Protein AF-A0A150HYS9-F1 (afdb_monomer_lite)

Sequence (56 aa):
MDTIEAKKNLKRYEAEIDKYQNLSRGLMTRDEIIMIDNKIAQLKLWAKNLRNELYA

Secondary structure (DSSP, 8-state):
--HHHHHHHHHHHHHHHHHHHSS--TT--HHHHHHHHHHHHHHHHHHHHHHHHHH-

Organism: NCBI:txid52133

pLDDT: mean 94.56, std 6.41, range [61.09, 98.5]

Radius of gyration: 13.4 Å; chains: 1; bounding box: 26×16×39 Å

Foldseek 3Di:
DPLVVLVVLLVVLVVVLVVLVPDDCPPDDPVRVVVSVVSNVVSVVSSVVSVVVNPD

Structure (mmCIF, N/CA/C/O backbone):
data_AF-A0A150HYS9-F1
#
_entry.id   AF-A0A150HYS9-F1
#
loop_
_atom_site.group_PDB
_atom_site.id
_atom_site.type_symbol
_atom_site.label_atom_id
_atom_site.label_alt_id
_atom_site.label_comp_id
_atom_site.label_asym_id
_atom_site.label_entity_id
_atom_site.label_seq_id
_atom_site.pd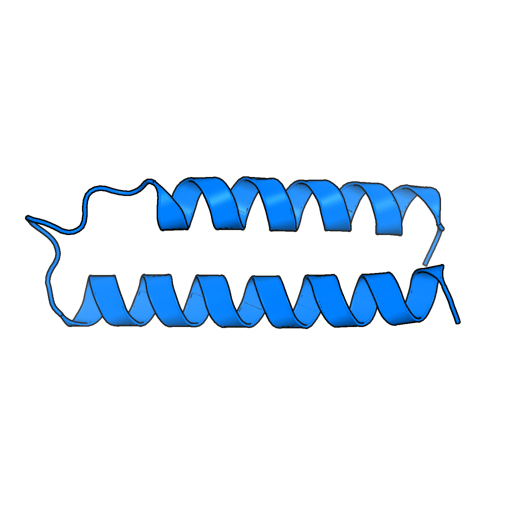bx_PDB_ins_code
_atom_site.Cartn_x
_atom_site.Cartn_y
_atom_site.Cartn_z
_atom_site.occupancy
_atom_site.B_iso_or_equiv
_atom_site.auth_seq_id
_atom_site.auth_comp_id
_atom_site.auth_asym_id
_atom_site.auth_atom_id
_atom_site.pdbx_PDB_model_num
ATOM 1 N N . MET A 1 1 ? 3.117 -1.919 -22.174 1.00 61.09 1 MET A N 1
ATOM 2 C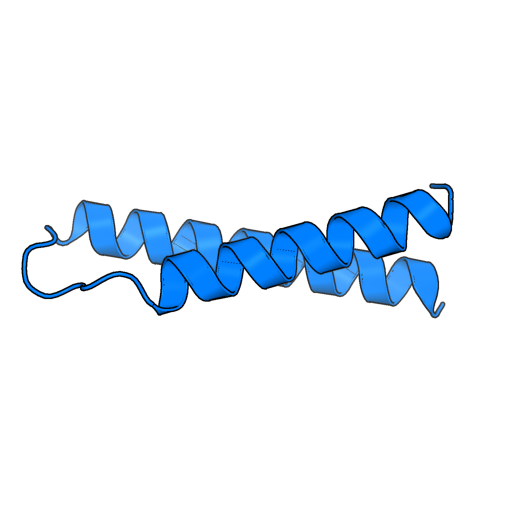 CA . MET A 1 1 ? 3.114 -0.652 -21.412 1.00 61.09 1 MET A CA 1
ATOM 3 C C . MET A 1 1 ? 4.440 0.046 -21.660 1.00 61.09 1 MET A C 1
ATOM 5 O O . MET A 1 1 ? 5.438 -0.655 -21.757 1.00 61.09 1 MET A O 1
ATOM 9 N N . ASP A 1 2 ? 4.476 1.370 -21.818 1.00 85.19 2 ASP A N 1
ATOM 10 C CA . ASP A 1 2 ? 5.760 2.083 -21.891 1.00 85.19 2 ASP A CA 1
ATOM 11 C C . ASP A 1 2 ? 6.510 1.906 -20.558 1.00 85.19 2 ASP A C 1
ATOM 13 O O . ASP A 1 2 ? 5.926 2.083 -19.485 1.00 85.19 2 ASP A O 1
ATOM 17 N N . THR A 1 3 ? 7.795 1.550 -20.619 1.00 87.25 3 THR A N 1
ATOM 18 C CA . THR A 1 3 ? 8.681 1.411 -19.453 1.00 87.25 3 THR A CA 1
ATOM 19 C C . THR A 1 3 ? 8.686 2.658 -18.561 1.00 87.25 3 THR A C 1
ATOM 21 O O . THR A 1 3 ? 8.816 2.536 -17.338 1.00 87.25 3 THR A O 1
ATOM 24 N N . ILE A 1 4 ? 8.501 3.852 -19.137 1.00 91.19 4 ILE A N 1
ATOM 25 C CA . ILE A 1 4 ? 8.396 5.115 -18.392 1.00 91.19 4 ILE A CA 1
ATOM 26 C C . ILE A 1 4 ? 7.115 5.132 -17.552 1.00 91.19 4 ILE A C 1
ATOM 28 O O . ILE A 1 4 ? 7.156 5.412 -16.350 1.00 91.19 4 ILE A O 1
ATOM 32 N N . GLU A 1 5 ? 5.982 4.783 -18.159 1.00 91.25 5 GLU A N 1
ATOM 33 C CA . GLU A 1 5 ? 4.680 4.754 -17.491 1.00 91.25 5 GLU A CA 1
ATOM 34 C C . GLU A 1 5 ? 4.616 3.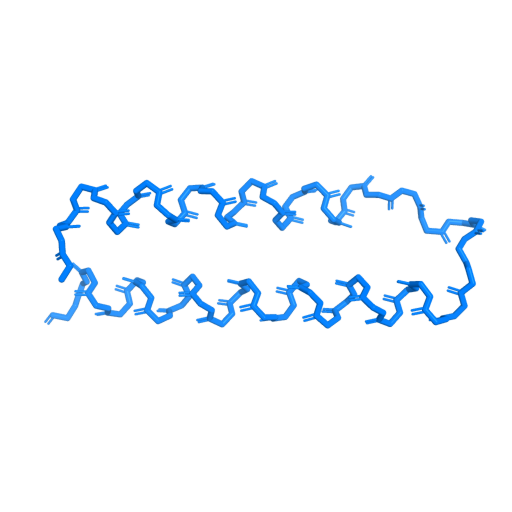634 -16.440 1.00 91.25 5 GLU A C 1
ATOM 36 O O . GLU A 1 5 ? 4.086 3.829 -15.346 1.00 91.25 5 GLU A O 1
ATOM 41 N N . ALA A 1 6 ? 5.236 2.484 -16.706 1.00 91.56 6 ALA A N 1
ATOM 42 C CA . ALA A 1 6 ? 5.369 1.397 -15.740 1.00 91.56 6 ALA A CA 1
ATOM 43 C C . ALA A 1 6 ? 6.170 1.825 -14.494 1.00 91.56 6 ALA A C 1
ATOM 45 O O . ALA A 1 6 ? 5.703 1.665 -13.364 1.00 91.56 6 ALA A O 1
ATOM 46 N N . LYS A 1 7 ? 7.333 2.468 -14.671 1.00 94.19 7 LYS A N 1
ATOM 47 C CA . LYS A 1 7 ? 8.135 3.004 -13.552 1.00 94.19 7 LYS A CA 1
ATOM 48 C C . LYS A 1 7 ? 7.394 4.087 -12.765 1.00 94.19 7 LYS A C 1
ATOM 50 O O . LYS A 1 7 ? 7.511 4.154 -11.541 1.00 94.19 7 LYS A O 1
ATOM 55 N N . LYS A 1 8 ? 6.622 4.939 -13.444 1.00 96.06 8 LYS A N 1
ATOM 56 C CA . LYS A 1 8 ? 5.798 5.973 -12.804 1.00 96.06 8 LYS A CA 1
ATOM 57 C C . LYS A 1 8 ? 4.690 5.361 -11.948 1.00 96.06 8 LYS A C 1
ATOM 59 O O . LYS A 1 8 ? 4.477 5.815 -10.824 1.00 96.06 8 LYS A O 1
ATOM 64 N N . ASN A 1 9 ? 4.017 4.327 -12.447 1.00 95.62 9 ASN A N 1
ATOM 65 C CA . ASN A 1 9 ? 2.985 3.625 -11.688 1.00 95.62 9 ASN A CA 1
ATOM 66 C C . ASN A 1 9 ? 3.564 2.843 -10.510 1.00 95.62 9 ASN A C 1
ATOM 68 O O . ASN A 1 9 ? 2.986 2.895 -9.428 1.00 95.62 9 ASN A O 1
ATOM 72 N N . LEU A 1 10 ? 4.749 2.245 -10.662 1.00 96.31 10 LEU A N 1
ATOM 73 C CA . LEU A 1 10 ? 5.461 1.617 -9.550 1.00 96.31 10 LEU A CA 1
ATOM 74 C C . LEU A 1 10 ? 5.687 2.604 -8.393 1.00 96.31 10 LEU A C 1
ATOM 76 O O . LEU A 1 10 ? 5.251 2.342 -7.274 1.00 96.31 10 LEU A O 1
ATOM 80 N N . LYS A 1 11 ? 6.263 3.781 -8.683 1.00 96.88 11 LYS A N 1
ATOM 81 C CA . LYS A 1 11 ? 6.481 4.839 -7.679 1.00 96.88 11 LYS A CA 1
ATOM 82 C C . LYS A 1 11 ? 5.182 5.305 -7.025 1.00 96.88 11 LYS A C 1
ATOM 84 O O . LYS A 1 11 ? 5.157 5.597 -5.834 1.00 96.88 11 LYS A O 1
ATOM 89 N N . ARG A 1 12 ? 4.096 5.396 -7.799 1.00 97.62 12 ARG A N 1
ATOM 90 C CA . ARG A 1 12 ? 2.775 5.768 -7.272 1.00 97.62 12 ARG A CA 1
ATOM 91 C C . ARG A 1 12 ? 2.243 4.723 -6.297 1.00 97.62 12 ARG A C 1
ATOM 93 O O . ARG A 1 12 ? 1.747 5.101 -5.243 1.00 97.62 12 ARG A O 1
ATOM 100 N N . TYR A 1 13 ? 2.346 3.438 -6.630 1.00 98.06 13 TYR A N 1
ATOM 101 C CA . TYR A 1 13 ? 1.882 2.365 -5.750 1.00 98.06 13 TYR A CA 1
ATOM 102 C C . TYR A 1 13 ? 2.705 2.288 -4.469 1.00 98.06 13 TYR A C 1
ATOM 104 O O . TYR A 1 13 ? 2.123 2.145 -3.401 1.00 98.06 13 TYR A O 1
ATOM 112 N N . GLU A 1 14 ? 4.026 2.440 -4.563 1.00 97.44 14 GLU A N 1
ATOM 113 C CA . GLU A 1 14 ? 4.921 2.502 -3.402 1.00 97.44 14 GLU A CA 1
ATOM 114 C C . GLU A 1 14 ? 4.559 3.673 -2.480 1.00 97.44 14 GLU A C 1
ATOM 116 O O . GLU A 1 14 ? 4.324 3.463 -1.293 1.00 97.44 14 GLU A O 1
ATOM 121 N N . ALA A 1 15 ? 4.384 4.878 -3.031 1.00 98.31 15 ALA A N 1
ATOM 122 C CA . ALA A 1 15 ? 3.987 6.045 -2.244 1.00 98.31 15 ALA A CA 1
ATOM 123 C C . ALA A 1 15 ? 2.618 5.870 -1.564 1.00 98.31 15 ALA A C 1
ATOM 125 O O . ALA A 1 15 ? 2.409 6.339 -0.448 1.00 98.31 15 ALA A O 1
ATOM 126 N N . GLU A 1 16 ? 1.667 5.212 -2.227 1.00 98.00 16 GLU A N 1
ATOM 127 C CA . GLU A 1 16 ? 0.342 4.978 -1.655 1.00 98.00 16 GLU A CA 1
ATOM 128 C C . GLU A 1 16 ? 0.363 3.887 -0.572 1.00 98.00 16 GLU A C 1
ATOM 130 O O . GLU A 1 16 ? -0.313 4.020 0.447 1.00 98.00 16 GLU A O 1
ATOM 135 N N . ILE A 1 17 ? 1.188 2.847 -0.742 1.00 98.25 17 ILE A N 1
ATOM 136 C CA . ILE A 1 17 ? 1.460 1.856 0.308 1.00 98.25 17 ILE A CA 1
ATOM 137 C C . ILE A 1 17 ? 2.019 2.556 1.550 1.00 98.25 17 ILE A C 1
ATOM 139 O O . ILE A 1 17 ? 1.481 2.345 2.638 1.00 98.25 17 ILE A O 1
ATOM 143 N N . ASP A 1 18 ? 3.022 3.423 1.392 1.00 98.00 18 ASP A N 1
ATOM 144 C CA . ASP A 1 18 ? 3.631 4.152 2.510 1.00 98.00 18 ASP A CA 1
ATOM 145 C C . ASP A 1 18 ? 2.606 5.025 3.243 1.00 98.00 18 ASP A C 1
ATOM 147 O O . ASP A 1 18 ? 2.576 5.051 4.475 1.00 98.00 18 ASP A O 1
ATOM 151 N N . LYS A 1 19 ? 1.706 5.703 2.518 1.00 97.75 19 LYS A N 1
ATOM 152 C CA . LYS A 1 19 ? 0.608 6.459 3.145 1.00 97.75 19 LYS A CA 1
ATOM 153 C C . LYS A 1 19 ? -0.283 5.557 3.990 1.00 97.75 19 LYS A C 1
ATOM 155 O O . LYS A 1 19 ? -0.538 5.877 5.147 1.00 97.75 19 LYS A O 1
ATOM 160 N N . TYR A 1 20 ? -0.739 4.434 3.437 1.00 97.06 20 TYR A N 1
ATOM 161 C CA . TYR A 1 20 ? -1.618 3.514 4.158 1.00 97.06 20 TYR A CA 1
ATOM 162 C C . TYR A 1 20 ? -0.933 2.845 5.357 1.00 97.06 20 TYR A C 1
ATOM 164 O O . TYR A 1 20 ? -1.588 2.568 6.363 1.00 97.06 20 TYR A O 1
ATOM 172 N N . GLN A 1 21 ? 0.374 2.592 5.278 1.00 95.12 21 GLN A N 1
ATOM 173 C CA . GLN A 1 21 ? 1.155 2.039 6.386 1.00 95.12 21 GLN A CA 1
ATOM 174 C C . GLN A 1 21 ? 1.394 3.058 7.506 1.00 95.12 21 GLN A C 1
ATOM 176 O O . GLN A 1 21 ? 1.429 2.666 8.669 1.00 95.12 21 GLN A O 1
ATOM 181 N N . ASN A 1 22 ? 1.495 4.346 7.171 1.00 96.38 22 ASN A N 1
ATOM 182 C CA . ASN A 1 22 ? 1.693 5.431 8.136 1.00 96.38 22 ASN A CA 1
ATOM 183 C C . ASN A 1 22 ? 0.385 5.996 8.721 1.00 96.38 22 ASN A C 1
ATOM 185 O O . ASN A 1 22 ? 0.426 6.892 9.566 1.00 96.38 22 ASN A O 1
ATOM 189 N N . LEU A 1 23 ? -0.782 5.498 8.300 1.00 94.31 23 LEU A N 1
ATOM 190 C CA . LEU A 1 23 ? -2.058 5.880 8.903 1.00 94.31 23 LEU A CA 1
ATOM 191 C C . LEU A 1 23 ? -2.136 5.413 10.360 1.00 94.31 23 LEU A C 1
ATOM 193 O O . LEU A 1 23 ? -1.931 4.237 10.664 1.00 94.31 23 LEU A O 1
ATOM 197 N N . SER A 1 24 ? -2.528 6.324 11.254 1.00 93.88 24 SER A N 1
ATOM 198 C CA . SER A 1 24 ? -2.844 5.966 12.637 1.00 93.88 24 SER A CA 1
ATOM 199 C C . SER A 1 24 ? -4.045 5.021 12.673 1.00 93.88 24 SER A C 1
ATOM 201 O O . SER A 1 24 ? -5.147 5.391 12.274 1.00 93.88 24 SER A O 1
ATOM 203 N N . ARG A 1 25 ? -3.834 3.799 13.170 1.00 93.69 25 ARG A N 1
ATOM 204 C CA . ARG A 1 25 ? -4.873 2.757 13.267 1.00 93.69 25 ARG A CA 1
ATOM 205 C C . ARG A 1 25 ? -5.681 2.819 14.570 1.00 93.69 25 ARG A C 1
ATOM 207 O O . ARG A 1 25 ? -6.647 2.084 14.716 1.00 93.69 25 ARG A O 1
ATOM 214 N N . GLY A 1 26 ? -5.295 3.673 15.524 1.00 94.31 26 GLY A N 1
ATOM 215 C CA . GLY A 1 26 ? -5.797 3.620 16.906 1.00 94.31 26 GLY A CA 1
ATOM 216 C C . GLY A 1 26 ? -7.282 3.954 17.092 1.00 94.31 26 GLY A C 1
ATOM 217 O O . GLY A 1 26 ? -7.874 3.510 18.068 1.00 94.31 26 GLY A O 1
ATOM 218 N N . LEU A 1 27 ? -7.881 4.709 16.167 1.00 93.69 27 LEU A N 1
ATOM 219 C CA . LEU A 1 27 ? -9.304 5.085 16.200 1.00 93.69 27 LEU A CA 1
ATOM 220 C C . LEU A 1 27 ? -10.115 4.452 15.063 1.00 93.69 27 LEU A C 1
ATOM 222 O O . LEU A 1 27 ? -11.264 4.828 14.848 1.00 93.69 27 LEU A O 1
ATOM 226 N N . MET A 1 28 ? -9.518 3.522 14.319 1.00 96.50 28 MET A N 1
ATOM 227 C CA . MET A 1 28 ? -10.194 2.865 13.209 1.00 96.50 28 MET A CA 1
ATOM 228 C C . MET A 1 28 ? -11.063 1.719 13.712 1.00 96.50 28 MET A C 1
ATOM 230 O O . MET A 1 28 ? -10.675 0.939 14.585 1.00 96.50 28 MET A O 1
ATOM 234 N N . THR A 1 29 ? -12.229 1.583 13.105 1.00 97.88 29 THR A N 1
ATOM 235 C CA . THR A 1 29 ? -13.050 0.383 13.212 1.00 97.88 29 THR A CA 1
ATOM 236 C C . THR A 1 29 ? -12.345 -0.803 12.554 1.00 97.88 29 THR A C 1
ATOM 238 O O . THR A 1 29 ? -11.459 -0.663 11.707 1.00 97.88 29 THR A O 1
ATOM 241 N N . ARG A 1 30 ? -12.772 -2.014 12.917 1.00 97.38 30 ARG A N 1
ATOM 242 C CA . ARG A 1 30 ? -12.255 -3.245 12.310 1.00 97.38 30 ARG A CA 1
ATOM 243 C C . ARG A 1 30 ? -12.408 -3.249 10.785 1.00 97.38 30 ARG A C 1
ATOM 245 O O . ARG A 1 30 ? -11.494 -3.689 10.092 1.00 97.38 30 ARG A O 1
ATOM 252 N N . ASP A 1 31 ? -13.531 -2.754 10.277 1.00 98.06 31 ASP A N 1
ATOM 253 C CA . ASP A 1 31 ? -13.821 -2.758 8.842 1.00 98.06 31 ASP A CA 1
ATOM 254 C C . ASP A 1 31 ? -12.905 -1.795 8.079 1.00 98.06 31 ASP A C 1
ATOM 256 O O . ASP A 1 31 ? -12.389 -2.146 7.017 1.00 98.06 31 ASP A O 1
ATOM 260 N N . GLU A 1 32 ? -12.609 -0.626 8.652 1.00 97.50 32 GLU A N 1
ATOM 261 C CA . GLU A 1 32 ? -11.639 0.320 8.087 1.00 97.50 32 GLU A CA 1
ATOM 262 C C . GLU A 1 32 ? -10.226 -0.275 8.049 1.00 97.50 32 GLU A C 1
ATOM 264 O O . GLU A 1 32 ? -9.530 -0.157 7.038 1.00 97.50 32 GLU A O 1
ATOM 269 N N . ILE A 1 33 ? -9.810 -0.975 9.109 1.00 97.56 33 ILE A N 1
ATOM 270 C CA . ILE A 1 33 ? -8.509 -1.658 9.157 1.00 97.56 33 ILE A CA 1
ATOM 271 C C . ILE A 1 33 ? -8.412 -2.705 8.043 1.00 97.56 33 ILE A C 1
ATOM 273 O O . ILE A 1 33 ? -7.442 -2.701 7.284 1.00 97.56 33 ILE A O 1
ATOM 277 N N . ILE A 1 34 ? -9.431 -3.560 7.911 1.00 98.06 34 ILE A N 1
ATOM 278 C CA . ILE A 1 34 ? -9.485 -4.607 6.882 1.00 98.06 34 ILE A CA 1
ATOM 279 C C . ILE A 1 34 ? -9.468 -3.989 5.482 1.00 98.06 34 ILE A C 1
ATOM 281 O O . ILE A 1 34 ? -8.752 -4.470 4.601 1.00 98.06 34 ILE A O 1
ATOM 285 N N . MET A 1 35 ? -10.224 -2.913 5.261 1.00 97.69 35 MET A N 1
ATOM 286 C CA . MET A 1 35 ? -10.248 -2.211 3.980 1.00 97.69 35 MET A CA 1
ATOM 287 C C . MET A 1 35 ? -8.855 -1.694 3.600 1.00 97.69 35 MET A C 1
ATOM 289 O O . MET A 1 35 ? -8.413 -1.900 2.465 1.00 97.69 35 MET A O 1
ATOM 293 N N . ILE A 1 36 ? -8.151 -1.058 4.539 1.00 97.56 36 ILE A N 1
ATOM 294 C CA . ILE A 1 36 ? -6.797 -0.545 4.308 1.00 97.56 36 ILE A CA 1
ATOM 295 C C . ILE A 1 36 ? -5.827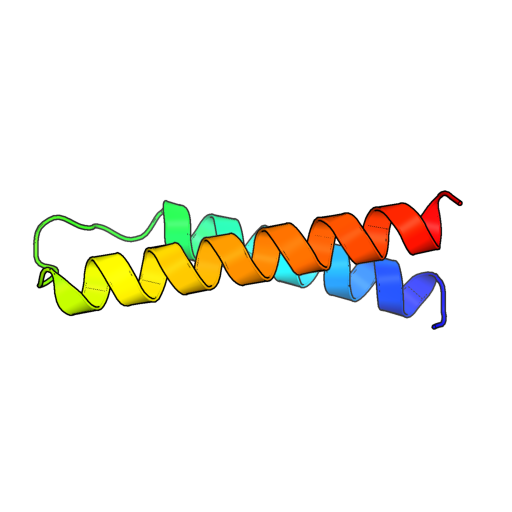 -1.696 4.028 1.00 97.56 36 ILE A C 1
ATOM 297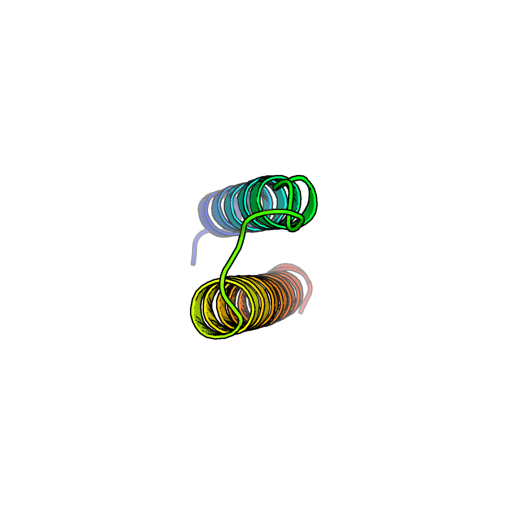 O O . ILE A 1 36 ? -5.043 -1.616 3.081 1.00 97.56 36 ILE A O 1
ATOM 301 N N . ASP A 1 37 ? -5.895 -2.787 4.789 1.00 97.75 37 ASP A N 1
ATOM 302 C CA . ASP A 1 37 ? -4.994 -3.930 4.611 1.00 97.75 37 ASP A CA 1
ATOM 303 C C . ASP A 1 37 ? -5.200 -4.607 3.252 1.00 97.75 37 ASP A C 1
ATOM 305 O O . ASP A 1 37 ? -4.231 -4.892 2.540 1.00 97.75 37 ASP A O 1
ATOM 309 N N . ASN A 1 38 ? -6.456 -4.766 2.830 1.00 98.31 38 ASN A N 1
ATOM 310 C CA . ASN A 1 38 ? -6.794 -5.255 1.495 1.00 98.31 38 ASN A CA 1
ATOM 311 C C . ASN A 1 38 ? -6.255 -4.327 0.401 1.00 98.31 38 ASN A C 1
ATOM 313 O O . ASN A 1 38 ? -5.730 -4.796 -0.614 1.00 98.31 38 ASN A O 1
ATOM 317 N N . LYS A 1 39 ? -6.326 -3.007 0.610 1.00 98.12 39 LYS A N 1
ATOM 318 C CA . LYS A 1 39 ? -5.797 -2.032 -0.345 1.00 98.12 39 LYS A CA 1
ATOM 319 C C . LYS A 1 39 ? -4.275 -2.109 -0.458 1.00 98.12 39 LYS A C 1
ATOM 321 O O . LYS A 1 39 ? -3.751 -2.127 -1.572 1.00 98.12 39 LYS A O 1
ATOM 326 N N . ILE A 1 40 ? -3.569 -2.220 0.668 1.00 98.31 40 ILE A N 1
ATOM 327 C CA . ILE A 1 40 ? -2.114 -2.427 0.696 1.00 98.31 40 ILE A CA 1
ATOM 328 C C . ILE A 1 40 ? -1.749 -3.719 -0.046 1.00 98.31 40 ILE A C 1
ATOM 330 O O . ILE A 1 40 ? -0.828 -3.716 -0.865 1.00 98.31 40 ILE A O 1
ATOM 334 N N . ALA A 1 41 ? -2.463 -4.820 0.207 1.00 98.50 41 ALA A N 1
ATOM 335 C CA . ALA A 1 41 ? -2.208 -6.104 -0.445 1.00 98.50 41 ALA A CA 1
ATOM 336 C C . ALA A 1 41 ? -2.378 -6.020 -1.972 1.00 98.50 41 ALA A C 1
ATOM 338 O O . ALA A 1 41 ? -1.516 -6.489 -2.719 1.00 98.50 41 ALA A O 1
ATOM 339 N N . GLN A 1 42 ? -3.440 -5.356 -2.435 1.00 98.38 42 GLN A N 1
ATOM 340 C CA . GLN A 1 42 ? -3.691 -5.117 -3.856 1.00 98.38 42 GLN A CA 1
ATOM 341 C C . GLN A 1 42 ? -2.563 -4.305 -4.510 1.00 98.38 42 GLN A C 1
ATOM 343 O O . GLN A 1 42 ? -2.043 -4.701 -5.553 1.00 98.38 42 GLN A O 1
ATOM 348 N N . LEU A 1 43 ? -2.141 -3.203 -3.883 1.00 98.44 43 LEU A N 1
ATOM 349 C CA . LEU A 1 43 ? -1.054 -2.362 -4.395 1.00 98.44 43 LEU A CA 1
ATOM 350 C C . LEU A 1 43 ? 0.277 -3.123 -4.462 1.00 98.44 43 LEU A C 1
ATOM 352 O O . LEU A 1 43 ? 1.000 -3.009 -5.452 1.00 98.44 43 LEU A O 1
ATOM 356 N N . LYS A 1 44 ? 0.584 -3.948 -3.452 1.00 98.25 44 LYS A N 1
ATOM 357 C CA . LYS A 1 44 ? 1.784 -4.802 -3.444 1.00 98.25 44 LYS A CA 1
ATOM 358 C C . LYS A 1 44 ? 1.768 -5.825 -4.579 1.00 98.25 44 LYS A C 1
ATOM 360 O O . LYS A 1 44 ? 2.798 -6.033 -5.219 1.00 98.25 44 LYS A O 1
ATOM 365 N N . LEU A 1 45 ? 0.616 -6.441 -4.847 1.00 98.19 45 LEU A N 1
ATOM 366 C CA . LEU A 1 45 ? 0.456 -7.378 -5.959 1.00 98.19 45 LEU A CA 1
ATOM 367 C C . LEU A 1 45 ? 0.690 -6.687 -7.307 1.00 98.19 45 LEU A C 1
ATOM 369 O O . LEU A 1 45 ? 1.451 -7.187 -8.132 1.00 98.19 45 LEU A O 1
ATOM 373 N N . TRP A 1 46 ? 0.091 -5.516 -7.516 1.00 97.50 46 TRP A N 1
ATOM 374 C CA . TRP A 1 46 ? 0.280 -4.753 -8.749 1.00 97.50 46 TRP A CA 1
ATOM 375 C C . TRP A 1 46 ? 1.722 -4.292 -8.938 1.00 97.50 46 TRP A C 1
ATOM 377 O O . TRP A 1 46 ? 2.268 -4.447 -10.028 1.00 97.50 46 TRP A O 1
ATOM 387 N N . ALA A 1 47 ? 2.370 -3.801 -7.880 1.00 96.94 47 ALA A N 1
ATOM 388 C CA . ALA A 1 47 ? 3.780 -3.430 -7.925 1.00 96.94 47 ALA A CA 1
ATOM 389 C C . ALA A 1 47 ? 4.675 -4.629 -8.279 1.00 96.94 47 ALA A C 1
ATOM 391 O O . ALA A 1 47 ? 5.591 -4.494 -9.090 1.00 96.94 47 ALA A O 1
ATOM 392 N N . LYS A 1 48 ? 4.393 -5.816 -7.723 1.00 96.88 48 LYS A N 1
ATOM 393 C CA . LYS A 1 48 ? 5.104 -7.056 -8.072 1.00 96.88 48 LYS A CA 1
ATOM 394 C C . LYS A 1 48 ? 4.943 -7.400 -9.554 1.00 96.88 48 LYS A C 1
ATOM 396 O O . LYS A 1 48 ? 5.940 -7.682 -10.209 1.00 96.88 48 LYS A O 1
ATOM 401 N N . ASN A 1 49 ? 3.723 -7.343 -10.082 1.00 95.25 49 ASN A N 1
ATOM 402 C CA . ASN A 1 49 ? 3.462 -7.652 -11.489 1.00 95.25 49 ASN A CA 1
ATOM 403 C C . ASN A 1 49 ? 4.175 -6.667 -12.424 1.00 95.25 49 ASN A C 1
ATOM 405 O O . ASN A 1 49 ? 4.843 -7.092 -13.357 1.00 95.25 49 ASN A O 1
ATOM 409 N N . LEU A 1 50 ? 4.135 -5.370 -12.110 1.00 94.56 50 LEU A N 1
ATOM 410 C CA . LEU A 1 50 ? 4.856 -4.342 -12.864 1.00 94.56 50 LEU A CA 1
ATOM 411 C C . LEU A 1 50 ? 6.374 -4.525 -12.831 1.00 94.56 50 LEU A C 1
ATOM 413 O O . LEU A 1 50 ? 7.033 -4.304 -13.842 1.00 94.56 50 LEU A O 1
ATOM 417 N N . ARG A 1 51 ? 6.947 -4.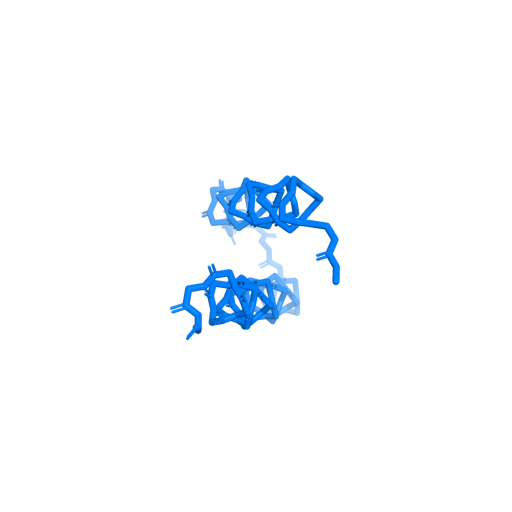935 -11.692 1.00 94.38 51 ARG A N 1
ATOM 418 C CA . ARG A 1 51 ? 8.376 -5.282 -11.620 1.00 94.38 51 ARG A CA 1
ATOM 419 C C . ARG A 1 51 ? 8.690 -6.480 -12.508 1.00 94.38 51 ARG A C 1
ATOM 421 O O . ARG A 1 51 ? 9.665 -6.427 -13.243 1.00 94.38 51 ARG A O 1
ATOM 428 N N . ASN A 1 52 ? 7.856 -7.516 -12.480 1.00 93.75 52 ASN A N 1
ATOM 429 C CA . ASN A 1 52 ? 8.037 -8.667 -13.359 1.00 93.75 52 ASN A CA 1
ATOM 430 C C . ASN A 1 52 ? 7.961 -8.260 -14.836 1.00 93.75 52 ASN A C 1
ATOM 432 O O . ASN A 1 52 ? 8.779 -8.716 -15.609 1.00 93.75 52 ASN A O 1
ATOM 436 N N . GLU A 1 53 ? 7.048 -7.370 -15.229 1.00 90.12 53 GLU A N 1
ATOM 437 C CA . GLU A 1 53 ? 6.968 -6.876 -16.613 1.00 90.12 53 GLU A CA 1
ATOM 438 C C . GLU A 1 53 ? 8.160 -5.994 -17.022 1.00 90.12 53 GLU A C 1
ATOM 440 O O . GLU A 1 53 ? 8.555 -5.995 -18.183 1.00 90.12 53 GLU A O 1
ATOM 445 N N . LEU A 1 54 ? 8.729 -5.222 -16.090 1.00 88.88 54 LEU A N 1
ATOM 446 C CA . LEU A 1 54 ? 9.868 -4.331 -16.350 1.00 88.88 54 LEU A CA 1
ATOM 447 C C . LEU A 1 54 ? 11.217 -5.055 -16.427 1.00 88.88 54 LEU A C 1
ATOM 449 O O . LEU A 1 54 ? 12.148 -4.515 -17.026 1.00 88.88 54 LEU A O 1
ATOM 453 N N . TYR A 1 55 ? 11.336 -6.201 -15.758 1.00 83.81 55 TYR A N 1
ATOM 454 C CA . TYR A 1 55 ? 12.589 -6.940 -15.583 1.00 83.81 55 TYR A CA 1
ATOM 455 C C . TYR A 1 55 ? 12.516 -8.397 -16.074 1.00 83.81 55 TYR A C 1
ATOM 457 O O . TYR A 1 55 ? 13.418 -9.173 -15.759 1.00 83.81 55 TYR A O 1
ATOM 465 N N . ALA A 1 56 ? 11.449 -8.769 -16.791 1.00 72.31 56 ALA A N 1
ATOM 466 C CA . ALA A 1 56 ? 11.378 -10.006 -17.574 1.00 72.31 56 ALA A CA 1
ATOM 467 C C . ALA A 1 56 ? 12.294 -9.922 -18.798 1.00 72.31 56 ALA A C 1
ATOM 469 O O . ALA A 1 56 ? 12.880 -10.974 -19.135 1.00 72.31 56 ALA A O 1
#